Protein AF-Q8CYD4-F1 (afdb_monomer_lite)

Structure (mmCIF, N/CA/C/O backbone):
data_AF-Q8CYD4-F1
#
_entry.id   AF-Q8CYD4-F1
#
loop_
_atom_site.group_PDB
_atom_site.id
_atom_site.type_symbol
_atom_site.label_atom_id
_atom_site.label_alt_id
_atom_site.label_comp_id
_atom_site.label_asym_id
_atom_site.label_entity_id
_atom_site.label_seq_id
_atom_site.pdbx_PDB_ins_code
_atom_site.Cartn_x
_atom_site.Cartn_y
_atom_site.Cartn_z
_atom_site.occupancy
_atom_site.B_iso_or_equiv
_atom_site.auth_seq_id
_atom_site.auth_comp_id
_atom_site.auth_asym_id
_atom_site.auth_atom_id
_atom_site.pdbx_PDB_model_num
ATOM 1 N N . MET A 1 1 ? 9.078 10.803 -15.908 1.00 88.12 1 MET A N 1
ATOM 2 C CA . MET A 1 1 ? 8.922 10.444 -14.486 1.00 88.12 1 MET A CA 1
ATOM 3 C C . MET A 1 1 ? 8.023 9.234 -14.443 1.00 88.12 1 MET A C 1
ATOM 5 O O . MET A 1 1 ? 7.074 9.202 -15.215 1.00 88.12 1 MET A O 1
ATOM 9 N N . LYS A 1 2 ? 8.377 8.225 -13.649 1.00 91.81 2 LYS A N 1
ATOM 10 C CA . LYS A 1 2 ? 7.588 6.997 -13.546 1.00 91.81 2 LYS A CA 1
ATOM 11 C C . LYS A 1 2 ? 6.844 7.007 -12.224 1.00 91.81 2 LYS A C 1
ATOM 13 O O . LYS A 1 2 ? 7.489 7.140 -11.189 1.00 91.81 2 LYS A O 1
ATOM 18 N N . ASP A 1 3 ? 5.537 6.823 -12.259 1.00 93.19 3 ASP A N 1
AT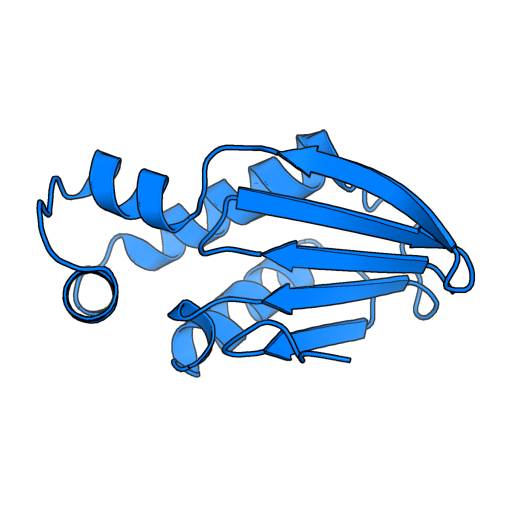OM 19 C CA . ASP A 1 3 ? 4.701 6.818 -11.064 1.00 93.19 3 ASP A CA 1
ATOM 20 C C . ASP A 1 3 ? 3.965 5.489 -10.972 1.00 93.19 3 ASP A C 1
ATOM 22 O O . ASP A 1 3 ? 3.313 5.064 -11.922 1.00 93.19 3 ASP A O 1
ATOM 26 N N . TYR A 1 4 ? 4.063 4.837 -9.821 1.00 94.38 4 TYR A N 1
ATOM 27 C CA . TYR A 1 4 ? 3.215 3.704 -9.483 1.00 94.38 4 TYR A CA 1
ATOM 28 C C . TYR A 1 4 ? 2.280 4.142 -8.369 1.00 94.38 4 TYR A C 1
ATOM 30 O O . TYR A 1 4 ? 2.727 4.383 -7.247 1.00 94.38 4 TYR A O 1
ATOM 38 N N . LYS A 1 5 ? 0.991 4.235 -8.679 1.00 95.38 5 LYS A N 1
ATOM 39 C CA . LYS A 1 5 ? -0.065 4.452 -7.693 1.00 95.38 5 LYS A CA 1
ATOM 40 C C . LYS A 1 5 ? -0.595 3.099 -7.244 1.00 95.38 5 LYS A C 1
ATOM 42 O O . LYS A 1 5 ? -1.065 2.330 -8.072 1.00 95.38 5 LYS A O 1
ATOM 47 N N . ILE A 1 6 ? -0.479 2.781 -5.963 1.00 95.44 6 ILE A N 1
ATOM 48 C CA . ILE A 1 6 ? -0.810 1.478 -5.383 1.00 95.44 6 ILE A CA 1
ATOM 49 C C . ILE A 1 6 ? -1.927 1.690 -4.368 1.00 95.44 6 ILE A C 1
ATOM 51 O O . ILE A 1 6 ? -1.685 2.216 -3.286 1.00 95.44 6 ILE A O 1
ATOM 55 N N . ASN A 1 7 ? -3.137 1.261 -4.704 1.00 95.25 7 ASN A N 1
ATOM 56 C CA . ASN A 1 7 ? -4.301 1.348 -3.836 1.00 95.25 7 ASN A CA 1
ATOM 57 C C . ASN A 1 7 ? -4.441 0.057 -3.009 1.00 95.25 7 ASN A C 1
ATOM 59 O O . ASN A 1 7 ? -4.688 -1.024 -3.554 1.00 95.25 7 ASN A O 1
ATOM 63 N N . PHE A 1 8 ? -4.241 0.176 -1.695 1.00 94.00 8 PHE A N 1
ATOM 64 C CA . PHE A 1 8 ? -4.316 -0.913 -0.720 1.00 94.00 8 PHE A CA 1
ATOM 65 C C . PHE A 1 8 ? -5.742 -1.388 -0.473 1.00 94.00 8 PHE A C 1
ATOM 67 O O . PHE A 1 8 ? -5.929 -2.589 -0.284 1.00 94.00 8 PHE A O 1
ATOM 74 N N . ASP A 1 9 ? -6.721 -0.487 -0.515 1.00 92.06 9 ASP A N 1
ATOM 75 C CA . ASP A 1 9 ? -8.127 -0.816 -0.270 1.00 92.06 9 ASP A CA 1
ATOM 76 C C . ASP A 1 9 ? -8.713 -1.608 -1.440 1.00 92.06 9 ASP A C 1
ATOM 78 O O . ASP A 1 9 ? -9.473 -2.550 -1.247 1.00 92.06 9 ASP A O 1
ATOM 82 N N . LEU A 1 10 ? -8.324 -1.251 -2.668 1.00 92.94 10 LEU A N 1
ATOM 83 C CA . LEU A 1 10 ? -8.889 -1.828 -3.891 1.00 92.94 10 LEU A CA 1
ATOM 84 C C . LEU A 1 10 ? -8.020 -2.909 -4.540 1.00 92.94 10 LEU A C 1
ATOM 86 O O . LEU A 1 10 ? -8.454 -3.520 -5.516 1.00 92.94 10 LEU A O 1
ATOM 90 N N . GLY A 1 11 ? -6.785 -3.114 -4.071 1.00 94.25 11 GLY A N 1
ATOM 91 C CA . GLY A 1 11 ? -5.850 -4.035 -4.722 1.00 94.25 11 GLY A CA 1
ATOM 92 C C . GLY A 1 11 ? -5.596 -3.630 -6.174 1.00 94.25 11 GLY A C 1
ATOM 93 O O . GLY A 1 11 ? -5.716 -4.435 -7.099 1.00 94.25 11 GLY A O 1
ATOM 94 N N . LYS A 1 12 ? -5.288 -2.351 -6.405 1.00 95.31 12 LYS A N 1
ATOM 95 C CA . LYS A 1 12 ? -5.093 -1.784 -7.747 1.00 95.31 12 LYS A CA 1
ATOM 96 C C . LYS A 1 12 ? -3.733 -1.107 -7.848 1.00 95.31 12 LYS A C 1
ATOM 98 O O . LYS A 1 12 ? -3.312 -0.429 -6.917 1.00 95.31 12 LYS A O 1
ATOM 103 N N . ILE A 1 13 ? -3.050 -1.286 -8.975 1.00 94.75 13 ILE A N 1
ATOM 104 C CA . ILE A 1 13 ? -1.806 -0.578 -9.291 1.00 94.75 13 ILE A CA 1
ATOM 105 C C . ILE A 1 13 ? -1.988 0.130 -10.621 1.00 94.75 13 ILE A C 1
ATOM 107 O O . ILE A 1 13 ? -2.327 -0.510 -11.614 1.00 94.75 13 ILE A O 1
ATOM 111 N N . GLU A 1 14 ? -1.725 1.425 -10.662 1.00 95.19 14 GLU A N 1
ATOM 112 C CA . GLU A 1 14 ? -1.696 2.209 -11.890 1.00 95.19 14 GLU A CA 1
ATOM 113 C C . GLU A 1 14 ? -0.271 2.675 -12.143 1.00 95.19 14 GLU A C 1
ATOM 115 O O . GLU A 1 14 ? 0.349 3.316 -11.294 1.00 95.19 14 GLU A O 1
ATOM 120 N N . TYR A 1 15 ? 0.254 2.321 -13.309 1.00 93.88 15 TYR A N 1
ATOM 121 C CA . TYR A 1 15 ? 1.582 2.707 -13.746 1.00 93.88 15 TYR A CA 1
ATOM 122 C C . TYR A 1 15 ? 1.485 3.824 -14.781 1.00 93.88 15 TYR A C 1
ATOM 124 O O . TYR A 1 15 ? 0.873 3.653 -15.841 1.00 93.88 15 TYR A O 1
ATOM 132 N N . PHE A 1 16 ? 2.137 4.943 -14.484 1.00 94.25 16 PHE A N 1
ATOM 133 C CA . PHE A 1 16 ? 2.265 6.090 -15.366 1.00 94.25 16 PHE A CA 1
ATOM 134 C C . PHE A 1 16 ? 3.723 6.300 -15.780 1.00 94.25 16 PHE A C 1
ATOM 136 O O . PHE A 1 16 ? 4.648 6.148 -14.977 1.00 94.25 16 PHE A O 1
ATOM 143 N N . ASP A 1 17 ? 3.926 6.718 -17.026 1.00 92.75 17 ASP A N 1
ATOM 144 C CA . ASP A 1 17 ? 5.198 7.261 -17.502 1.00 92.75 17 ASP A CA 1
ATOM 145 C C . ASP A 1 17 ? 4.948 8.624 -18.144 1.00 92.75 17 ASP A C 1
ATOM 147 O O . ASP A 1 17 ? 4.179 8.746 -19.095 1.00 92.75 17 ASP A O 1
ATOM 151 N N . ASN A 1 18 ? 5.572 9.665 -17.592 1.00 92.00 18 ASN A N 1
ATOM 152 C CA . ASN A 1 18 ? 5.372 11.061 -17.989 1.00 92.00 18 ASN A CA 1
ATOM 153 C C . ASN A 1 18 ? 3.888 11.467 -17.996 1.00 92.00 18 ASN A C 1
ATOM 155 O O . ASN A 1 18 ? 3.417 12.073 -18.953 1.00 92.00 18 ASN A O 1
ATOM 159 N N . ASN A 1 19 ? 3.161 11.130 -16.924 1.00 91.25 19 ASN A N 1
ATOM 160 C CA . ASN A 1 19 ? 1.725 11.390 -16.741 1.00 91.25 19 ASN A CA 1
ATOM 161 C C . ASN A 1 19 ? 0.789 10.662 -17.723 1.00 91.25 19 ASN A C 1
ATOM 163 O O . ASN A 1 19 ? -0.426 10.832 -17.645 1.00 91.25 19 ASN A O 1
ATOM 167 N N . CYS A 1 20 ? 1.312 9.814 -18.608 1.00 95.50 20 CYS A N 1
ATOM 168 C CA . CYS A 1 20 ? 0.495 8.931 -19.430 1.00 95.50 20 CYS A CA 1
ATOM 169 C C . CYS A 1 20 ? 0.239 7.631 -18.672 1.00 95.50 20 CYS A C 1
ATOM 171 O O . CYS A 1 20 ? 1.193 6.972 -18.257 1.00 95.50 20 CYS A O 1
ATOM 173 N N . LEU A 1 21 ? -1.029 7.242 -18.518 1.00 95.88 21 LEU A N 1
ATOM 174 C CA . LEU A 1 21 ? -1.380 5.928 -17.984 1.00 95.88 21 LEU A CA 1
ATOM 175 C C . LEU A 1 21 ? -0.922 4.851 -18.973 1.00 95.88 21 LEU A C 1
ATOM 177 O O . LEU A 1 21 ? -1.400 4.800 -20.105 1.00 95.88 21 LEU A O 1
ATOM 181 N N . ILE A 1 22 ? 0.001 3.996 -18.541 1.00 94.69 22 ILE A N 1
ATOM 182 C CA . ILE A 1 22 ? 0.568 2.930 -19.372 1.00 94.69 22 ILE A CA 1
ATOM 183 C C . ILE A 1 22 ? -0.126 1.606 -19.087 1.00 94.69 22 ILE A C 1
ATOM 185 O O . ILE A 1 22 ? -0.434 0.850 -20.007 1.00 94.69 22 ILE A O 1
ATOM 189 N N . GLN A 1 23 ? -0.355 1.304 -17.809 1.00 93.81 23 GLN A N 1
ATOM 190 C CA . GLN A 1 23 ? -0.877 0.006 -17.410 1.00 93.81 23 GLN A CA 1
ATOM 191 C C . GLN A 1 23 ? -1.631 0.071 -16.090 1.00 93.81 23 GLN A C 1
ATOM 193 O O . GLN A 1 23 ? -1.277 0.829 -15.189 1.00 93.81 23 GLN A O 1
ATOM 198 N N . VAL A 1 24 ? -2.646 -0.782 -15.972 1.00 94.81 24 VAL A N 1
ATOM 199 C CA . VAL A 1 24 ? -3.392 -1.001 -14.736 1.00 94.81 24 VAL A CA 1
ATOM 200 C C . VAL A 1 24 ? -3.322 -2.479 -14.386 1.00 94.81 24 VAL A C 1
ATOM 202 O O . VAL A 1 24 ? -3.609 -3.338 -15.220 1.00 94.81 24 VAL A O 1
ATOM 205 N N . TYR A 1 25 ? -2.978 -2.769 -13.140 1.00 93.88 25 TYR A N 1
ATOM 206 C CA . TYR A 1 25 ? -3.036 -4.100 -12.559 1.00 93.88 25 TYR A CA 1
ATOM 207 C C . TYR A 1 25 ? -4.116 -4.143 -11.485 1.00 93.88 25 TYR A C 1
ATOM 209 O O . TYR A 1 25 ? -4.299 -3.187 -10.730 1.00 93.88 25 TYR A O 1
ATOM 217 N N . LYS A 1 26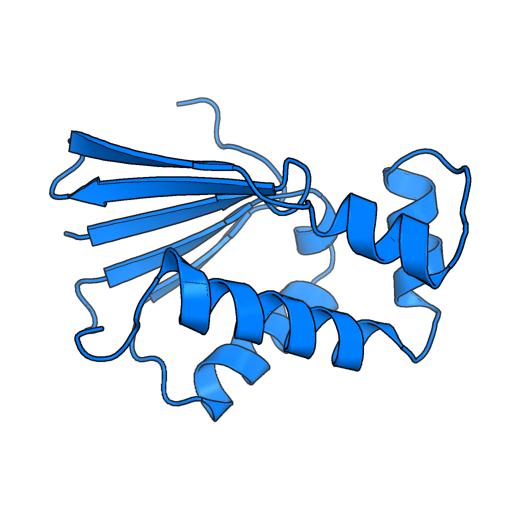 ? -4.807 -5.277 -11.398 1.00 93.56 26 LYS A N 1
ATOM 218 C CA . LYS A 1 26 ? -5.679 -5.624 -10.276 1.00 93.56 26 LYS A CA 1
ATOM 219 C C . LYS A 1 26 ? -5.147 -6.883 -9.613 1.00 93.56 26 LYS A C 1
ATOM 221 O O . LYS A 1 26 ? -4.690 -7.800 -10.294 1.00 93.56 26 LYS A O 1
ATOM 226 N N . PHE A 1 27 ? -5.201 -6.914 -8.296 1.00 91.06 27 PHE A N 1
ATOM 227 C CA . PHE A 1 27 ? -4.721 -8.005 -7.467 1.00 91.06 27 PHE A CA 1
ATOM 228 C C . PHE A 1 27 ? -5.525 -8.041 -6.164 1.00 91.06 27 PHE A C 1
ATOM 230 O O . PHE A 1 27 ? -6.427 -7.233 -5.967 1.00 91.06 27 PHE A O 1
ATOM 237 N N . ILE A 1 28 ? -5.242 -9.017 -5.301 1.00 92.50 28 ILE A N 1
ATOM 238 C CA . ILE A 1 28 ? -5.882 -9.087 -3.985 1.00 92.50 28 ILE A CA 1
ATOM 239 C C . ILE A 1 28 ? -5.549 -7.823 -3.185 1.00 92.50 28 ILE A C 1
ATOM 241 O O . ILE A 1 28 ? -4.379 -7.443 -3.121 1.00 92.50 28 ILE A O 1
ATOM 245 N N . SER A 1 29 ? -6.556 -7.171 -2.606 1.00 94.25 29 SER A N 1
ATOM 246 C CA . SER A 1 29 ? -6.338 -5.971 -1.800 1.00 94.25 29 SER A CA 1
ATOM 247 C C . SER A 1 29 ? -5.662 -6.311 -0.472 1.00 94.25 29 SER A C 1
ATOM 249 O O . SER A 1 29 ? -5.641 -7.464 -0.027 1.00 94.25 29 SER A O 1
ATOM 251 N N . PHE A 1 30 ? -5.095 -5.305 0.193 1.00 94.38 30 PHE A N 1
ATOM 252 C CA . PHE A 1 30 ? -4.576 -5.511 1.540 1.00 94.38 30 PHE A CA 1
ATOM 253 C C . PHE A 1 30 ? -5.720 -5.766 2.526 1.00 94.38 30 PHE A C 1
ATOM 255 O O . PHE A 1 30 ? -5.575 -6.589 3.430 1.00 94.38 30 PHE A O 1
ATOM 262 N N . TYR A 1 31 ? -6.873 -5.134 2.290 1.00 91.06 31 TYR A N 1
ATOM 263 C CA . TYR A 1 31 ? -8.112 -5.415 3.006 1.00 91.06 31 TYR A CA 1
ATOM 264 C C . TYR A 1 31 ? -8.501 -6.898 2.917 1.00 91.06 31 TYR A C 1
ATOM 266 O O . TYR A 1 31 ? -8.682 -7.536 3.949 1.00 91.06 31 TYR A O 1
ATOM 274 N N . ASP A 1 32 ? -8.521 -7.480 1.715 1.00 92.31 32 ASP A N 1
ATOM 275 C CA . ASP A 1 32 ? -8.852 -8.897 1.512 1.00 92.31 32 ASP A CA 1
ATOM 276 C C . ASP A 1 32 ? -7.884 -9.825 2.260 1.00 92.31 32 ASP A C 1
ATOM 278 O O . ASP A 1 32 ? -8.290 -10.846 2.805 1.00 92.31 32 ASP A O 1
ATOM 282 N N . ILE A 1 33 ? -6.590 -9.488 2.309 1.00 92.38 33 ILE A N 1
ATOM 283 C CA . ILE A 1 33 ? -5.596 -10.283 3.049 1.00 92.38 33 ILE A CA 1
ATOM 284 C C . ILE A 1 33 ? -5.846 -10.187 4.554 1.00 92.38 33 ILE A C 1
ATOM 286 O O . ILE A 1 33 ? -5.805 -11.205 5.247 1.00 92.38 33 ILE A O 1
ATOM 290 N N . CYS A 1 34 ? -6.105 -8.984 5.063 1.00 91.25 34 CYS A N 1
ATOM 291 C CA . CYS A 1 34 ? -6.518 -8.780 6.447 1.00 91.25 34 CYS A CA 1
ATOM 292 C C . CYS A 1 34 ? -7.756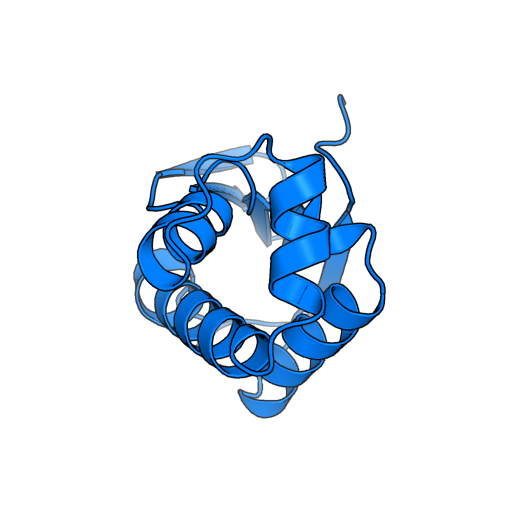 -9.615 6.780 1.00 91.25 34 CYS A C 1
ATOM 294 O O . CYS A 1 34 ? -7.747 -10.342 7.775 1.00 91.25 34 CYS A O 1
ATOM 296 N N . GLU A 1 35 ? -8.757 -9.598 5.905 1.00 89.94 35 GLU A N 1
ATOM 297 C CA . GLU A 1 35 ? -9.977 -10.366 6.099 1.00 89.94 35 GLU A CA 1
ATOM 298 C C . GLU A 1 35 ? -9.724 -11.882 6.077 1.00 89.94 35 GLU A C 1
ATOM 300 O O . GLU A 1 35 ? -10.141 -12.609 6.974 1.00 89.94 35 GLU A O 1
ATOM 305 N N . MET A 1 36 ? -8.930 -12.384 5.129 1.00 90.25 36 MET A N 1
ATOM 306 C CA . MET A 1 36 ? -8.591 -13.810 5.053 1.00 90.25 36 MET A CA 1
ATOM 307 C C . MET A 1 36 ? -7.788 -14.318 6.260 1.00 90.25 36 MET A C 1
ATOM 309 O O . MET A 1 36 ? -7.952 -15.468 6.667 1.00 90.25 36 MET A O 1
ATOM 313 N N . VAL A 1 37 ? -6.885 -13.504 6.818 1.00 89.12 37 VAL A N 1
ATOM 314 C CA . VAL A 1 37 ? -6.003 -13.931 7.921 1.00 89.12 37 VAL A CA 1
ATOM 315 C C . VAL A 1 37 ? -6.704 -13.875 9.274 1.00 89.12 37 VAL A C 1
ATOM 317 O O . VAL A 1 37 ? -6.402 -14.697 10.146 1.00 89.12 37 VAL A O 1
ATOM 320 N N . PHE A 1 38 ? -7.598 -12.908 9.471 1.00 87.31 38 PHE A N 1
ATOM 321 C CA . PHE A 1 38 ? -8.245 -12.686 10.762 1.00 87.31 38 PHE A CA 1
ATOM 322 C C . PHE A 1 38 ? -9.730 -13.061 10.806 1.00 87.31 38 PHE A C 1
ATOM 324 O O . PHE A 1 38 ? -10.271 -13.139 11.908 1.00 87.31 38 PHE A O 1
ATOM 331 N N . ALA A 1 39 ? -10.355 -13.349 9.658 1.00 86.06 39 ALA A N 1
ATOM 332 C CA . ALA A 1 39 ? -11.776 -13.683 9.524 1.00 86.06 39 ALA A CA 1
ATOM 333 C C . ALA A 1 39 ? -12.689 -12.655 10.222 1.00 86.06 39 ALA A C 1
ATOM 335 O O . ALA A 1 39 ? -13.588 -13.001 10.992 1.00 86.06 39 ALA A O 1
ATOM 336 N N . PHE A 1 40 ? -12.405 -11.375 9.994 1.00 81.56 40 PHE A N 1
ATOM 337 C CA . PHE A 1 40 ? -13.141 -10.245 10.538 1.00 81.56 40 PHE A CA 1
ATOM 338 C C . PHE A 1 40 ? -14.216 -9.792 9.547 1.00 81.56 40 PHE A C 1
ATOM 340 O O . PHE A 1 40 ? -13.995 -8.868 8.777 1.00 81.56 40 PHE A O 1
ATOM 347 N N . HIS A 1 41 ? -15.422 -10.351 9.633 1.00 88.19 41 HIS A N 1
ATOM 348 C CA . HIS A 1 41 ? -16.581 -9.936 8.822 1.00 88.19 41 HIS A CA 1
ATOM 349 C C . HIS A 1 41 ? -17.126 -8.535 9.190 1.00 88.19 41 HIS A C 1
ATOM 351 O O . HIS A 1 41 ? -18.320 -8.350 9.421 1.00 88.19 41 HIS A O 1
ATOM 357 N N . LEU A 1 42 ? -16.230 -7.560 9.308 1.00 87.94 42 LEU A N 1
ATOM 358 C CA . LEU A 1 42 ? -16.418 -6.212 9.804 1.00 87.94 42 LEU A CA 1
ATOM 359 C C . LEU A 1 42 ? -16.277 -5.203 8.658 1.00 87.94 42 LEU A C 1
ATOM 361 O O . LEU A 1 42 ? -15.532 -5.445 7.700 1.00 87.94 42 LEU A O 1
ATOM 365 N N . PRO A 1 43 ? -16.927 -4.034 8.773 1.00 87.25 43 PRO A N 1
ATOM 366 C CA . PRO A 1 43 ? -16.676 -2.914 7.876 1.00 87.25 43 PRO A CA 1
ATOM 367 C C . PRO A 1 43 ? -15.182 -2.526 7.831 1.00 87.25 43 PRO A C 1
ATOM 369 O O . PRO A 1 43 ? -14.479 -2.717 8.830 1.00 87.25 43 PRO A O 1
ATOM 372 N N . PRO A 1 44 ? -14.694 -1.941 6.717 1.00 83.12 44 PRO A N 1
ATOM 373 C CA . PRO A 1 44 ? -13.296 -1.530 6.551 1.00 83.12 44 PRO A CA 1
ATOM 374 C C . PRO A 1 44 ? -12.686 -0.779 7.736 1.00 83.12 44 PRO A C 1
ATOM 376 O O . PRO A 1 44 ? -11.654 -1.205 8.254 1.00 83.12 44 PRO A O 1
ATOM 379 N N . ASP A 1 45 ? -13.359 0.258 8.230 1.00 83.56 45 ASP A N 1
ATOM 380 C CA . ASP A 1 45 ? -12.840 1.109 9.309 1.00 83.56 45 ASP A CA 1
ATOM 381 C C . ASP A 1 45 ? -12.633 0.336 10.630 1.00 83.56 45 ASP A C 1
ATOM 383 O O . ASP A 1 45 ? -11.637 0.515 11.342 1.00 83.56 45 ASP A O 1
ATOM 387 N N . GLU A 1 46 ? -13.549 -0.586 10.946 1.00 86.00 46 GLU A N 1
ATOM 388 C CA . GLU A 1 46 ? -13.460 -1.442 12.135 1.00 86.00 46 GLU A CA 1
ATOM 389 C C . GLU A 1 46 ? -12.373 -2.511 11.983 1.00 86.00 46 GLU A C 1
ATOM 391 O O . GLU A 1 46 ? -11.632 -2.805 12.929 1.00 86.00 46 GLU A O 1
ATOM 396 N N . LEU A 1 47 ? -12.251 -3.083 10.783 1.00 86.44 47 LEU A N 1
ATOM 397 C CA . LEU A 1 47 ? -11.248 -4.093 10.473 1.00 86.44 47 LEU A CA 1
ATOM 398 C C . LEU A 1 47 ? -9.831 -3.534 10.615 1.00 86.44 47 LEU A C 1
ATOM 400 O O . LEU A 1 47 ? -8.995 -4.185 11.240 1.00 86.44 47 LEU A O 1
ATOM 404 N N . ILE A 1 48 ? -9.555 -2.328 10.107 1.00 83.88 48 ILE A N 1
ATOM 405 C CA . ILE A 1 48 ? -8.220 -1.714 10.202 1.00 83.88 48 ILE A CA 1
ATOM 406 C C . ILE A 1 48 ? -7.818 -1.540 11.665 1.00 83.88 48 ILE A C 1
ATOM 408 O O . ILE A 1 48 ? -6.737 -1.977 12.070 1.00 83.88 48 ILE A O 1
ATOM 412 N N . THR A 1 49 ? -8.720 -0.981 12.475 1.00 84.44 49 THR A N 1
ATOM 413 C CA . THR A 1 49 ? -8.499 -0.801 13.913 1.00 84.44 49 THR A CA 1
ATOM 414 C C . THR A 1 49 ? -8.173 -2.140 14.579 1.00 84.44 49 THR A C 1
ATOM 416 O O . THR A 1 49 ? -7.151 -2.269 15.254 1.00 84.44 49 THR A O 1
ATOM 419 N N . ASN A 1 50 ? -8.981 -3.173 14.332 1.00 85.81 50 ASN A N 1
ATOM 420 C CA . ASN A 1 50 ? -8.785 -4.493 14.931 1.00 85.81 50 ASN A CA 1
ATOM 421 C C . ASN A 1 50 ? -7.494 -5.180 14.485 1.00 85.81 50 ASN A C 1
ATOM 423 O O . ASN A 1 50 ? -6.849 -5.844 15.295 1.00 85.81 50 ASN A O 1
ATOM 427 N N . VAL A 1 51 ? -7.106 -5.028 13.221 1.00 86.06 51 VAL A N 1
ATOM 428 C CA . VAL A 1 51 ? -5.890 -5.624 12.662 1.00 86.06 51 VAL A CA 1
ATOM 429 C C . VAL A 1 51 ? -4.632 -4.972 13.232 1.00 86.06 51 VAL A C 1
ATOM 431 O O . VAL A 1 51 ? -3.678 -5.682 13.548 1.00 86.06 51 VAL A O 1
ATOM 434 N N . ILE A 1 52 ? -4.621 -3.648 13.406 1.00 81.56 52 ILE A N 1
ATOM 435 C CA . ILE A 1 52 ? -3.456 -2.917 13.932 1.00 81.56 52 ILE A CA 1
ATOM 436 C C . ILE A 1 52 ? -3.113 -3.357 15.359 1.00 81.56 52 ILE A C 1
ATOM 438 O O . ILE A 1 52 ? -1.938 -3.492 15.695 1.00 81.56 52 ILE A O 1
ATOM 442 N N . PHE A 1 53 ? -4.117 -3.661 16.186 1.00 80.31 53 PHE A N 1
ATOM 443 C CA . PHE A 1 53 ? -3.896 -4.177 17.541 1.00 80.31 53 PHE A CA 1
ATOM 444 C C . PHE A 1 53 ? -3.420 -5.640 17.587 1.00 80.31 53 PHE A C 1
ATOM 446 O O . PHE A 1 53 ? -3.180 -6.174 18.672 1.00 80.31 53 PHE A O 1
ATOM 453 N N . LYS A 1 54 ? -3.282 -6.320 16.442 1.00 79.12 54 LYS A N 1
ATOM 454 C CA . LYS A 1 54 ? -2.839 -7.717 16.368 1.00 79.12 54 LYS A CA 1
ATOM 455 C C . LYS A 1 54 ? -1.396 -7.797 15.874 1.00 79.12 54 LYS A C 1
ATOM 457 O O . LYS A 1 54 ? -1.028 -7.254 14.839 1.00 79.12 54 LYS A O 1
ATOM 462 N N . GLU A 1 55 ? -0.587 -8.608 16.549 1.00 77.00 55 GLU A N 1
ATOM 463 C CA . GLU A 1 55 ? 0.863 -8.735 16.314 1.00 77.00 55 GLU A CA 1
ATOM 464 C C . GLU A 1 55 ? 1.272 -9.248 14.912 1.00 77.00 55 GLU A C 1
ATOM 466 O O . GLU A 1 55 ? 2.451 -9.229 14.560 1.00 77.00 55 GLU A O 1
ATOM 471 N N . LYS A 1 56 ? 0.330 -9.703 14.073 1.00 84.94 56 LYS A N 1
ATOM 472 C CA . LYS A 1 56 ? 0.636 -10.253 12.738 1.00 84.94 56 LYS A CA 1
ATOM 473 C C . LYS A 1 56 ? 0.791 -9.195 11.640 1.00 84.94 56 LYS A C 1
ATOM 475 O O . LYS A 1 56 ? 1.329 -9.525 10.580 1.00 84.94 56 LYS A O 1
ATOM 480 N N . ILE A 1 57 ? 0.375 -7.947 11.876 1.00 89.00 57 ILE A N 1
ATOM 481 C CA . ILE A 1 57 ? 0.307 -6.907 10.837 1.00 89.00 57 ILE A CA 1
ATOM 482 C C . ILE A 1 57 ? 1.648 -6.677 10.122 1.00 89.00 57 ILE A C 1
ATOM 484 O O . ILE A 1 57 ? 1.695 -6.639 8.895 1.00 89.00 57 ILE A O 1
ATOM 488 N N . ASN A 1 58 ? 2.764 -6.662 10.854 1.00 90.44 58 ASN A N 1
ATOM 489 C CA . ASN A 1 58 ? 4.097 -6.443 10.275 1.00 90.44 58 ASN A CA 1
ATOM 490 C C . ASN A 1 58 ? 4.485 -7.524 9.261 1.00 90.44 58 ASN A C 1
ATOM 492 O O . ASN A 1 58 ? 5.045 -7.235 8.203 1.00 90.44 58 ASN A O 1
ATOM 496 N N . SER A 1 59 ? 4.169 -8.782 9.576 1.00 91.38 59 SER A N 1
ATOM 497 C CA . SER A 1 59 ? 4.453 -9.907 8.684 1.00 91.38 59 SER A CA 1
ATOM 498 C C . SER A 1 59 ? 3.562 -9.858 7.444 1.00 91.38 59 SER A C 1
ATOM 500 O O . SER A 1 59 ? 4.033 -10.124 6.342 1.00 91.38 59 SER A O 1
ATOM 502 N N . MET A 1 60 ? 2.302 -9.450 7.604 1.00 93.06 60 MET A N 1
ATOM 503 C CA . MET A 1 60 ? 1.363 -9.290 6.493 1.00 93.06 60 MET A CA 1
ATOM 504 C C . MET A 1 60 ? 1.770 -8.158 5.553 1.00 93.06 60 MET A C 1
ATOM 506 O O . MET A 1 60 ? 1.829 -8.378 4.345 1.00 93.06 60 MET A O 1
ATOM 510 N N . LEU A 1 61 ? 2.125 -6.987 6.093 1.00 95.12 61 LEU A N 1
ATOM 511 C CA . LEU A 1 61 ? 2.662 -5.870 5.312 1.00 95.12 61 LEU A CA 1
ATOM 512 C C . LEU A 1 61 ? 3.901 -6.306 4.535 1.00 95.12 61 LEU A C 1
ATOM 514 O O . LEU A 1 61 ? 3.978 -6.094 3.328 1.00 95.12 61 LEU A O 1
ATOM 518 N N . LYS A 1 62 ? 4.845 -6.988 5.195 1.00 94.94 62 LYS A N 1
ATOM 519 C CA . LYS A 1 62 ? 6.046 -7.508 4.534 1.00 94.94 62 LYS A CA 1
ATOM 520 C C . LYS A 1 62 ? 5.690 -8.448 3.383 1.00 94.94 62 LYS A C 1
ATOM 522 O O . LYS A 1 62 ? 6.146 -8.227 2.268 1.00 94.94 62 LYS A O 1
ATOM 527 N N . CYS A 1 63 ? 4.845 -9.451 3.614 1.00 93.69 63 CYS A N 1
ATOM 528 C CA . CYS A 1 63 ? 4.420 -10.380 2.565 1.00 93.69 63 CYS A CA 1
ATOM 529 C C . CYS A 1 63 ? 3.704 -9.676 1.401 1.00 93.69 63 CYS A C 1
ATOM 531 O O . CYS A 1 63 ? 3.922 -10.030 0.241 1.00 93.69 63 CYS A O 1
ATOM 533 N N . TYR A 1 64 ? 2.872 -8.677 1.694 1.00 95.12 64 TYR A N 1
ATOM 534 C CA . TYR A 1 64 ? 2.148 -7.922 0.678 1.00 95.12 64 TYR A CA 1
ATOM 535 C C . TYR A 1 64 ? 3.083 -7.085 -0.196 1.00 95.12 64 TYR A C 1
ATOM 537 O O . TYR A 1 64 ? 3.033 -7.177 -1.424 1.00 95.12 64 TYR A O 1
ATOM 545 N N . ILE A 1 65 ? 3.994 -6.333 0.427 1.00 94.81 65 ILE A N 1
ATOM 546 C CA . ILE A 1 65 ? 5.006 -5.543 -0.279 1.00 94.81 65 ILE A CA 1
ATOM 547 C C . ILE A 1 65 ? 5.946 -6.449 -1.088 1.00 94.81 65 ILE A C 1
ATOM 549 O O . ILE A 1 65 ? 6.267 -6.130 -2.231 1.00 94.81 65 ILE A O 1
ATOM 553 N N . ASP A 1 66 ? 6.353 -7.602 -0.550 1.00 93.00 66 ASP A N 1
ATOM 554 C CA . ASP A 1 66 ? 7.186 -8.576 -1.268 1.00 93.00 66 ASP A CA 1
ATOM 555 C C . ASP A 1 66 ? 6.514 -9.025 -2.566 1.00 93.00 66 ASP A C 1
ATOM 557 O O . ASP A 1 66 ? 7.138 -9.021 -3.630 1.00 93.00 66 ASP A O 1
ATOM 561 N N . ARG A 1 67 ? 5.221 -9.355 -2.491 1.00 91.94 67 ARG A N 1
ATOM 562 C CA . ARG A 1 67 ? 4.433 -9.764 -3.653 1.00 91.94 67 ARG A CA 1
ATOM 563 C C . ARG A 1 67 ? 4.275 -8.628 -4.660 1.00 91.94 67 ARG A C 1
ATOM 565 O O . ARG A 1 67 ? 4.432 -8.865 -5.854 1.00 91.94 67 ARG A O 1
ATOM 572 N N . LEU A 1 68 ? 4.012 -7.410 -4.188 1.00 92.50 68 LEU A N 1
ATOM 573 C CA . LEU A 1 68 ? 3.919 -6.216 -5.030 1.00 92.50 68 LEU A CA 1
ATOM 574 C C . LEU 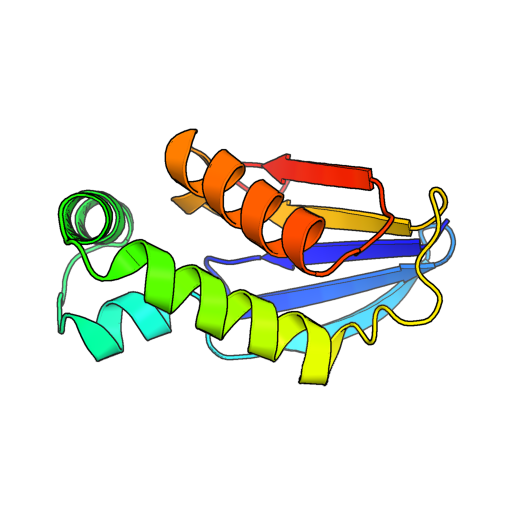A 1 68 ? 5.189 -6.001 -5.859 1.00 92.50 68 LEU A C 1
ATOM 576 O O . LEU A 1 68 ? 5.134 -5.874 -7.085 1.00 92.50 68 LEU A O 1
ATOM 580 N N . LEU A 1 69 ? 6.341 -6.004 -5.188 1.00 90.62 69 LEU A N 1
ATOM 581 C CA . LEU A 1 69 ? 7.632 -5.758 -5.820 1.00 90.62 69 LEU A CA 1
ATOM 582 C C . LEU A 1 69 ? 8.031 -6.873 -6.786 1.00 90.62 69 LEU A C 1
ATOM 584 O O . LEU A 1 69 ? 8.529 -6.584 -7.873 1.00 90.62 69 LEU A O 1
ATOM 588 N N . TYR A 1 70 ? 7.813 -8.130 -6.397 1.00 88.25 70 TYR A N 1
ATOM 589 C CA . TYR A 1 70 ? 8.221 -9.285 -7.190 1.00 88.25 70 TYR A CA 1
ATOM 590 C C . TYR A 1 70 ? 7.346 -9.498 -8.430 1.00 88.25 70 TYR A C 1
ATOM 592 O O . TYR A 1 70 ? 7.863 -9.849 -9.485 1.00 88.25 70 TYR A O 1
ATOM 600 N N . VAL A 1 71 ? 6.030 -9.290 -8.313 1.00 86.94 71 VAL A N 1
ATOM 601 C CA . VAL A 1 71 ? 5.078 -9.636 -9.380 1.00 86.94 71 VAL A CA 1
ATOM 602 C C . VAL A 1 71 ? 4.815 -8.468 -10.327 1.00 86.94 71 VAL A C 1
ATOM 604 O O . VAL A 1 71 ? 4.689 -8.691 -11.527 1.00 86.94 71 VAL A O 1
ATOM 607 N N . PHE A 1 72 ? 4.725 -7.236 -9.816 1.00 85.44 72 PHE A N 1
ATOM 608 C CA . PHE A 1 72 ? 4.179 -6.120 -10.599 1.00 85.44 72 PHE A CA 1
ATOM 609 C C . PHE A 1 72 ? 5.179 -4.998 -10.880 1.00 85.44 72 PHE A C 1
ATOM 611 O O . PHE A 1 72 ? 5.107 -4.371 -11.932 1.00 85.44 72 PHE A O 1
ATOM 618 N N . ILE A 1 73 ? 6.088 -4.711 -9.943 1.00 83.94 73 ILE A N 1
ATOM 619 C CA . ILE A 1 73 ? 6.797 -3.420 -9.922 1.00 83.94 73 ILE A CA 1
ATOM 620 C C . ILE A 1 73 ? 8.280 -3.525 -10.335 1.00 83.94 73 ILE A C 1
ATOM 622 O O . ILE A 1 73 ? 8.869 -2.505 -10.674 1.00 83.94 73 ILE A O 1
ATOM 626 N N . ASN A 1 74 ? 8.875 -4.728 -10.346 1.00 78.00 74 ASN A N 1
ATOM 627 C CA . ASN A 1 74 ? 10.298 -5.008 -10.626 1.00 78.00 74 ASN A CA 1
ATOM 628 C C . ASN A 1 74 ? 11.260 -3.826 -10.325 1.00 78.00 74 ASN A C 1
ATOM 630 O O . ASN A 1 74 ? 11.629 -3.060 -11.224 1.00 78.00 74 ASN A O 1
ATOM 634 N N . PRO A 1 75 ? 11.720 -3.681 -9.071 1.00 78.81 75 PRO A N 1
ATOM 635 C CA . PRO A 1 75 ? 12.424 -2.483 -8.632 1.00 78.81 75 PRO A CA 1
ATOM 636 C C . PRO A 1 75 ? 13.887 -2.375 -9.098 1.00 78.81 75 PRO A C 1
ATOM 638 O O . PRO A 1 75 ? 14.563 -1.420 -8.722 1.00 78.81 75 PRO A O 1
ATOM 641 N N . THR A 1 76 ? 14.416 -3.310 -9.900 1.00 76.75 76 THR A N 1
ATOM 642 C CA . THR A 1 76 ? 15.853 -3.372 -10.248 1.00 76.75 76 THR A CA 1
ATOM 643 C C . THR A 1 76 ? 16.401 -2.084 -10.875 1.00 76.75 76 THR A C 1
ATOM 645 O O . THR A 1 76 ? 17.579 -1.776 -10.709 1.00 76.75 76 THR A O 1
ATOM 648 N N . HIS A 1 77 ? 15.561 -1.301 -11.555 1.00 71.38 77 HIS A N 1
ATOM 649 C CA . HIS A 1 77 ? 15.956 -0.039 -12.196 1.00 71.38 77 HIS A CA 1
ATOM 650 C C . HIS A 1 77 ? 15.361 1.200 -11.523 1.00 71.38 77 HIS A C 1
ATOM 652 O O . HIS A 1 77 ? 15.238 2.256 -12.150 1.00 71.38 77 HIS A O 1
ATOM 658 N N . PHE A 1 78 ? 14.952 1.077 -10.261 1.00 82.56 78 PHE A N 1
ATOM 659 C CA . PHE A 1 78 ? 14.394 2.202 -9.530 1.00 82.56 78 PHE A CA 1
ATOM 660 C C . PHE A 1 78 ? 15.483 3.226 -9.220 1.00 82.56 78 PHE A C 1
ATOM 662 O O . PHE A 1 78 ? 16.608 2.898 -8.841 1.00 82.56 78 PHE A O 1
ATOM 669 N N . THR A 1 79 ? 15.130 4.484 -9.445 1.00 80.06 79 THR A N 1
ATOM 670 C CA . THR A 1 79 ? 15.959 5.661 -9.187 1.00 80.06 79 THR A CA 1
ATOM 671 C C . THR A 1 79 ? 15.075 6.729 -8.551 1.00 80.06 79 THR A C 1
ATOM 673 O O . THR A 1 79 ? 13.853 6.585 -8.507 1.00 80.06 79 THR A O 1
ATOM 676 N N . GLU A 1 80 ? 15.660 7.856 -8.155 1.00 78.25 80 GLU A N 1
ATOM 677 C CA . GLU A 1 80 ? 14.940 9.033 -7.637 1.00 78.25 80 GLU A CA 1
ATOM 678 C C . GLU A 1 80 ? 13.913 9.627 -8.629 1.00 78.25 80 GLU A C 1
ATOM 680 O O . GLU A 1 80 ? 13.113 10.479 -8.260 1.00 78.25 80 GLU A O 1
ATOM 685 N N . LYS A 1 81 ? 13.897 9.168 -9.892 1.00 85.75 81 LYS A N 1
ATOM 686 C CA . LYS A 1 81 ? 12.893 9.530 -10.913 1.00 85.75 81 LYS A CA 1
ATOM 687 C C . LYS A 1 81 ? 11.646 8.635 -10.911 1.00 85.75 81 LYS A C 1
ATOM 689 O O . LYS A 1 81 ? 10.790 8.788 -11.791 1.00 85.75 81 LYS A O 1
ATOM 694 N N . VAL A 1 82 ? 11.589 7.669 -9.996 1.00 91.25 82 VAL A N 1
ATOM 695 C CA . VAL A 1 82 ? 10.445 6.784 -9.782 1.00 91.25 82 VAL A CA 1
ATOM 696 C C . VAL A 1 82 ? 9.757 7.187 -8.484 1.00 91.25 82 VAL A C 1
ATOM 698 O O . VAL A 1 82 ? 10.417 7.317 -7.453 1.00 91.25 82 VAL A O 1
ATOM 701 N N . ASN A 1 83 ? 8.439 7.338 -8.529 1.00 93.88 83 ASN A N 1
ATOM 702 C CA . ASN A 1 83 ? 7.605 7.568 -7.360 1.00 93.88 83 ASN A CA 1
ATOM 703 C C . ASN A 1 83 ? 6.763 6.315 -7.095 1.00 93.88 83 ASN A C 1
ATOM 705 O O . ASN A 1 83 ? 6.064 5.831 -7.988 1.00 93.88 83 ASN A O 1
ATOM 709 N N . LEU A 1 84 ? 6.808 5.810 -5.865 1.00 94.38 84 LEU A N 1
ATOM 710 C CA . LEU A 1 84 ? 5.804 4.887 -5.347 1.00 94.38 84 LEU A CA 1
ATOM 711 C C . LEU A 1 84 ? 4.834 5.684 -4.483 1.00 94.38 84 LEU A C 1
ATOM 713 O O . LEU A 1 84 ? 5.224 6.289 -3.485 1.00 94.38 84 LEU A O 1
ATOM 717 N N . GLN A 1 85 ? 3.576 5.690 -4.892 1.00 95.56 85 GLN A N 1
ATOM 718 C CA . GLN A 1 85 ? 2.498 6.399 -4.228 1.00 95.56 85 GLN A CA 1
ATOM 719 C C . GLN A 1 85 ? 1.531 5.356 -3.687 1.00 95.56 85 GLN A C 1
ATOM 721 O O . GLN A 1 85 ? 0.922 4.611 -4.450 1.00 95.56 85 GLN A O 1
ATOM 726 N N . PHE A 1 86 ? 1.435 5.264 -2.372 1.00 96.00 86 PHE A N 1
ATOM 727 C CA . PHE A 1 86 ? 0.573 4.317 -1.692 1.00 96.00 86 PHE A CA 1
ATOM 728 C C . PHE A 1 86 ? -0.700 5.017 -1.234 1.00 96.00 86 PHE A C 1
ATOM 730 O O . PHE A 1 86 ? -0.633 6.057 -0.585 1.00 96.00 86 PHE A O 1
ATOM 737 N N . TYR A 1 87 ? -1.839 4.431 -1.575 1.00 94.94 87 TYR A N 1
ATOM 738 C CA . TYR A 1 87 ? -3.167 4.956 -1.299 1.00 94.94 87 TYR A CA 1
ATOM 739 C C . TYR A 1 87 ? -3.973 3.959 -0.486 1.00 94.94 87 TYR A C 1
ATOM 741 O O . TYR A 1 87 ? -3.849 2.749 -0.688 1.00 94.94 87 TYR A O 1
ATOM 749 N N . GLY A 1 88 ? -4.845 4.477 0.365 1.00 92.88 88 GLY A N 1
ATOM 750 C CA . GLY A 1 88 ? -5.891 3.712 1.025 1.00 92.88 88 GLY A CA 1
ATOM 751 C C . GLY A 1 88 ? -5.994 4.019 2.509 1.00 92.88 88 GLY A C 1
ATOM 752 O O . GLY A 1 88 ? -5.046 4.492 3.140 1.00 92.88 88 GLY A O 1
ATOM 753 N N . SER A 1 89 ? -7.153 3.687 3.059 1.00 91.44 89 SER A N 1
ATOM 754 C CA . SER A 1 89 ? -7.578 3.951 4.434 1.00 91.44 89 SER A CA 1
ATOM 755 C C . SER A 1 89 ? -6.562 3.507 5.495 1.00 91.44 89 SER A C 1
ATOM 757 O O . SER A 1 89 ? -6.383 4.180 6.510 1.00 91.44 89 SER A O 1
ATOM 759 N N . PHE A 1 90 ? -5.809 2.430 5.239 1.00 91.38 90 PHE A N 1
ATOM 760 C CA . PHE A 1 90 ? -4.730 1.947 6.110 1.00 91.38 90 PHE A CA 1
ATOM 761 C C . PHE A 1 90 ? -3.620 2.983 6.361 1.00 91.38 90 PHE A C 1
ATOM 763 O O . PHE A 1 90 ? -2.958 2.925 7.398 1.00 91.38 90 PHE A O 1
ATOM 770 N N . PHE A 1 91 ? -3.399 3.924 5.440 1.00 92.88 91 PHE A N 1
ATOM 771 C CA . PHE A 1 91 ? -2.354 4.946 5.548 1.00 92.88 91 PHE A CA 1
ATOM 772 C C . PHE A 1 91 ? -2.778 6.192 6.340 1.00 92.88 91 PHE A C 1
ATOM 774 O O . PHE A 1 91 ? -1.955 7.086 6.529 1.00 92.88 91 PHE A O 1
ATOM 781 N N . SER A 1 92 ? -4.000 6.232 6.885 1.00 90.19 92 SER A N 1
ATOM 782 C CA . SER A 1 92 ? -4.347 7.175 7.966 1.00 90.19 92 SER A CA 1
ATOM 783 C C . SER A 1 92 ? -3.560 6.889 9.256 1.00 90.19 92 SER A C 1
ATOM 785 O O . SER A 1 92 ? -3.369 7.769 10.097 1.00 90.19 92 SER A O 1
ATOM 787 N N . TYR A 1 93 ? -3.036 5.667 9.404 1.00 89.69 93 TYR A N 1
ATOM 788 C CA . TYR A 1 93 ? -2.255 5.241 10.558 1.00 89.69 93 TYR A CA 1
ATOM 789 C C . TYR A 1 93 ? -0.754 5.396 10.288 1.00 89.69 93 TYR A C 1
ATOM 791 O O . TYR A 1 93 ? -0.153 4.615 9.548 1.00 89.69 93 TYR A O 1
ATOM 799 N N . GLU A 1 94 ? -0.113 6.348 10.975 1.00 90.50 94 GLU A N 1
ATOM 800 C CA . GLU A 1 94 ? 1.324 6.653 10.835 1.00 90.50 94 GLU A CA 1
ATOM 801 C C . GLU A 1 94 ? 2.222 5.412 10.993 1.00 90.50 94 GLU A C 1
ATOM 803 O O . GLU A 1 94 ? 3.234 5.263 10.303 1.00 90.50 94 GLU A O 1
ATOM 808 N N . PHE A 1 95 ? 1.826 4.478 11.863 1.00 90.56 95 PHE A N 1
ATOM 809 C CA . PHE A 1 95 ? 2.510 3.200 12.033 1.00 90.56 95 PHE A CA 1
ATOM 810 C C . PHE A 1 95 ? 2.609 2.411 10.718 1.00 90.56 95 PHE A C 1
ATOM 812 O O . PHE A 1 95 ? 3.690 1.935 10.381 1.00 90.56 95 PHE A O 1
ATOM 819 N N . ILE A 1 96 ? 1.521 2.312 9.947 1.00 92.12 96 ILE A N 1
ATOM 820 C CA . ILE A 1 96 ? 1.503 1.580 8.674 1.00 92.12 96 ILE A CA 1
ATOM 821 C C . ILE A 1 96 ? 2.421 2.264 7.657 1.00 92.12 96 ILE A C 1
ATOM 823 O O . ILE A 1 96 ? 3.238 1.589 7.026 1.00 92.12 96 ILE A O 1
ATOM 827 N N . CYS A 1 97 ? 2.360 3.596 7.552 1.00 94.12 97 CYS A N 1
ATOM 828 C CA . CYS A 1 97 ? 3.257 4.381 6.696 1.00 94.12 97 CYS A CA 1
ATOM 829 C C . CYS A 1 97 ? 4.728 4.096 7.026 1.00 94.12 97 CYS A C 1
ATOM 831 O O . CYS A 1 97 ? 5.537 3.793 6.143 1.00 94.12 97 CYS A O 1
ATOM 833 N N . ARG A 1 98 ? 5.069 4.132 8.320 1.00 94.38 98 ARG A N 1
ATOM 834 C CA . ARG A 1 98 ? 6.425 3.872 8.807 1.00 94.38 98 ARG A CA 1
ATOM 835 C C . ARG A 1 98 ? 6.883 2.450 8.499 1.00 94.38 98 ARG A C 1
ATOM 837 O O . ARG A 1 98 ? 7.999 2.271 8.015 1.00 94.38 98 ARG A O 1
ATOM 844 N N . GLU A 1 99 ? 6.051 1.444 8.756 1.00 94.44 99 GLU A N 1
ATOM 845 C CA . GLU A 1 99 ? 6.419 0.046 8.519 1.00 94.44 99 GLU A CA 1
ATOM 846 C C . GLU A 1 99 ? 6.582 -0.262 7.026 1.00 94.44 99 GLU A C 1
ATOM 848 O O . GLU A 1 99 ? 7.575 -0.882 6.639 1.00 94.44 99 GLU A O 1
ATOM 853 N N . VAL A 1 100 ? 5.691 0.234 6.160 1.00 95.88 100 VAL A N 1
ATOM 854 C CA . VAL A 1 100 ? 5.849 0.096 4.701 1.00 95.88 100 VAL A CA 1
ATOM 855 C C . VAL A 1 100 ? 7.132 0.781 4.225 1.00 95.88 100 VAL A C 1
ATOM 857 O O . VAL A 1 100 ? 7.916 0.175 3.489 1.00 95.88 100 VAL A O 1
ATOM 860 N N . GLY A 1 101 ? 7.405 2.002 4.697 1.00 95.81 101 GLY A N 1
ATOM 861 C CA . GLY A 1 101 ? 8.652 2.710 4.402 1.00 95.81 101 GLY A CA 1
ATOM 862 C C . GLY A 1 101 ? 9.895 1.927 4.841 1.00 95.81 101 GLY A C 1
ATOM 863 O O . GLY A 1 101 ? 10.841 1.770 4.064 1.00 95.81 101 GLY A O 1
ATOM 864 N N . ASN A 1 102 ? 9.877 1.363 6.051 1.00 95.81 102 ASN A N 1
ATOM 865 C CA . ASN A 1 102 ? 10.956 0.528 6.579 1.00 95.81 102 ASN A CA 1
ATOM 866 C C . ASN A 1 102 ? 11.173 -0.737 5.740 1.00 95.81 102 ASN A C 1
ATOM 868 O O . ASN A 1 102 ? 12.316 -1.072 5.427 1.00 95.81 102 ASN A O 1
ATOM 872 N N . ILE A 1 103 ? 10.101 -1.430 5.340 1.00 95.56 103 ILE A N 1
ATOM 873 C CA . ILE A 1 103 ? 10.183 -2.625 4.487 1.00 95.56 103 ILE A CA 1
ATOM 874 C C . ILE A 1 103 ? 10.865 -2.287 3.155 1.00 95.56 103 ILE A C 1
ATOM 876 O O . ILE A 1 103 ? 11.787 -2.994 2.742 1.00 95.56 103 ILE A O 1
ATOM 880 N N . LEU A 1 104 ? 10.453 -1.198 2.500 1.00 94.19 104 LEU A N 1
ATOM 881 C CA . LEU A 1 104 ? 11.017 -0.762 1.218 1.00 94.19 104 LEU A CA 1
ATOM 882 C C . LEU A 1 104 ? 12.487 -0.344 1.350 1.00 94.19 104 LEU A C 1
ATOM 884 O O . LEU A 1 104 ? 13.328 -0.772 0.553 1.00 94.19 104 LEU A O 1
ATOM 888 N N . LYS A 1 105 ? 12.821 0.416 2.399 1.00 92.81 105 LYS A N 1
ATOM 889 C CA . LYS A 1 105 ? 14.197 0.832 2.701 1.00 92.81 105 LYS A CA 1
ATOM 890 C C . LYS A 1 105 ? 15.110 -0.366 2.958 1.00 92.81 105 LYS A C 1
ATOM 892 O O . LYS A 1 105 ? 16.199 -0.434 2.392 1.00 92.81 105 LYS A O 1
ATOM 897 N N . ASN A 1 106 ? 14.662 -1.332 3.758 1.00 93.62 106 ASN A N 1
ATOM 898 C CA . ASN A 1 106 ? 15.428 -2.541 4.080 1.00 93.62 106 ASN A CA 1
ATOM 899 C C . ASN A 1 106 ? 15.676 -3.431 2.854 1.00 93.62 106 ASN A C 1
ATOM 901 O O . ASN A 1 106 ? 16.640 -4.191 2.828 1.00 93.62 106 ASN A O 1
ATOM 905 N N . LYS A 1 107 ? 14.834 -3.321 1.822 1.00 90.88 107 LYS A N 1
ATOM 906 C CA . LYS A 1 107 ? 15.030 -3.981 0.524 1.00 90.88 107 LYS A CA 1
ATOM 907 C C . LYS A 1 107 ? 15.935 -3.212 -0.436 1.00 90.88 107 LYS A C 1
ATOM 909 O O . LYS A 1 107 ? 16.190 -3.698 -1.533 1.00 90.88 107 LYS A O 1
ATOM 914 N N . GLY A 1 108 ? 16.402 -2.025 -0.057 1.00 89.50 108 GLY A N 1
ATOM 915 C CA . GLY A 1 108 ? 17.240 -1.186 -0.908 1.00 89.50 108 GLY A CA 1
ATOM 916 C C . GLY A 1 108 ? 16.493 -0.553 -2.084 1.00 89.50 108 GLY A C 1
ATOM 917 O O . GLY A 1 108 ? 17.133 -0.178 -3.065 1.00 89.50 108 GLY A O 1
ATOM 918 N N . VAL A 1 109 ? 15.162 -0.429 -2.010 1.00 89.31 109 VAL A N 1
ATOM 919 C CA . VAL A 1 109 ? 14.377 0.252 -3.049 1.00 89.31 109 VAL A CA 1
ATOM 920 C C . VAL A 1 109 ? 14.679 1.753 -2.993 1.00 89.31 109 VAL A C 1
ATOM 922 O O . VAL A 1 109 ? 14.431 2.404 -1.980 1.00 89.31 109 VAL A O 1
ATOM 925 N N . LYS A 1 110 ? 15.237 2.302 -4.080 1.00 88.06 110 LYS A N 1
ATOM 926 C CA . LYS A 1 110 ? 15.606 3.722 -4.203 1.00 88.06 110 LYS A CA 1
ATOM 927 C C . LYS A 1 110 ? 14.585 4.469 -5.059 1.00 88.06 110 LYS A C 1
ATOM 929 O O . LYS A 1 110 ? 14.707 4.489 -6.281 1.00 88.06 110 LYS A O 1
ATOM 934 N N . CYS A 1 111 ? 13.585 5.064 -4.424 1.00 88.75 111 CYS A N 1
ATOM 935 C CA . CYS A 1 111 ? 12.532 5.845 -5.075 1.00 88.75 111 CYS A CA 1
ATOM 936 C C . CYS A 1 111 ? 11.952 6.875 -4.100 1.00 88.75 111 CYS A C 1
ATOM 938 O O . CYS A 1 111 ? 12.168 6.769 -2.890 1.00 88.75 111 CYS A O 1
ATOM 940 N N . ASN A 1 112 ? 11.170 7.828 -4.608 1.00 93.06 112 ASN A N 1
ATOM 941 C CA . ASN A 1 112 ? 10.367 8.684 -3.737 1.00 93.06 112 ASN A CA 1
ATOM 942 C C . ASN A 1 112 ? 9.159 7.888 -3.239 1.00 93.06 112 ASN A C 1
ATOM 944 O O . ASN A 1 112 ? 8.518 7.176 -4.018 1.00 93.06 112 ASN A O 1
ATOM 948 N N . LEU A 1 113 ? 8.869 7.992 -1.944 1.00 94.25 113 LEU A N 1
ATOM 949 C CA . LEU A 1 113 ? 7.760 7.303 -1.291 1.00 94.25 113 LEU A CA 1
ATOM 950 C C . LEU A 1 113 ? 6.750 8.337 -0.813 1.00 94.25 113 LEU A C 1
ATOM 952 O O . LEU A 1 113 ? 7.118 9.242 -0.069 1.00 94.25 113 LEU A O 1
ATOM 956 N N . ASN A 1 114 ? 5.494 8.172 -1.215 1.00 95.25 114 ASN A N 1
ATOM 957 C CA . ASN A 1 114 ? 4.385 9.010 -0.775 1.00 95.25 114 ASN A CA 1
ATOM 958 C C . ASN A 1 114 ? 3.245 8.122 -0.269 1.00 95.25 114 ASN A C 1
ATOM 960 O O . ASN A 1 114 ? 3.007 7.050 -0.828 1.00 95.25 114 ASN A O 1
ATOM 964 N N . PHE A 1 115 ? 2.552 8.575 0.772 1.00 96.12 115 PHE A N 1
ATOM 965 C CA . PHE A 1 115 ? 1.457 7.856 1.421 1.00 96.12 115 PHE A CA 1
ATOM 966 C C . PHE A 1 115 ? 0.240 8.772 1.518 1.00 96.12 115 PHE A C 1
ATOM 968 O O . PHE A 1 115 ? 0.381 9.928 1.914 1.00 96.12 115 PHE A O 1
ATOM 975 N N . PHE A 1 116 ? -0.933 8.250 1.171 1.00 94.88 116 PHE A N 1
ATOM 976 C CA . PHE A 1 116 ? -2.187 8.994 1.120 1.00 94.88 116 PHE A CA 1
ATOM 977 C C . PHE A 1 116 ? -3.334 8.134 1.665 1.00 94.88 116 PHE A C 1
ATOM 979 O O . PHE A 1 116 ? -3.436 6.951 1.346 1.00 94.88 116 PHE A O 1
ATOM 986 N N . GLU A 1 117 ? -4.224 8.731 2.457 1.00 89.12 117 GLU A N 1
ATOM 987 C CA . GLU A 1 117 ? -5.381 8.043 3.055 1.00 89.12 117 GLU A CA 1
ATOM 988 C C . GLU A 1 117 ? -6.461 7.660 2.025 1.00 89.12 117 GLU A C 1
ATOM 990 O O . GLU A 1 117 ? -7.187 6.691 2.211 1.00 89.12 117 GLU A O 1
ATOM 995 N N . GLY A 1 118 ? -6.545 8.364 0.896 1.00 79.94 118 GLY A N 1
ATOM 996 C CA . GLY A 1 118 ? -7.498 8.079 -0.176 1.00 79.94 118 GLY A CA 1
ATOM 997 C C . GLY A 1 118 ? -6.995 8.597 -1.516 1.00 79.94 118 GLY A C 1
ATOM 998 O O . GLY A 1 118 ? -6.011 9.337 -1.562 1.00 79.94 118 GLY A O 1
ATOM 999 N N . GLU A 1 119 ? -7.640 8.194 -2.613 1.00 68.44 119 GLU A N 1
ATOM 1000 C CA . GLU A 1 119 ? -7.316 8.746 -3.933 1.00 68.44 119 GLU A CA 1
ATOM 1001 C C . GLU A 1 119 ? -7.567 10.263 -3.913 1.00 68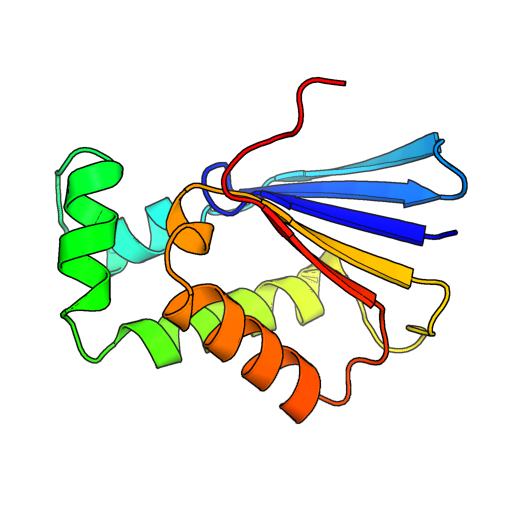.44 119 GLU A C 1
ATOM 1003 O O . GLU A 1 119 ? -8.666 10.716 -3.586 1.00 68.44 119 GLU A O 1
ATOM 1008 N N . GLU A 1 120 ? -6.546 11.061 -4.246 1.00 54.88 120 GLU A N 1
ATOM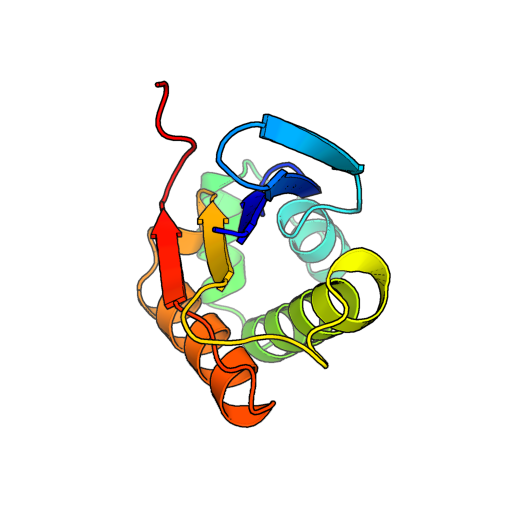 1009 C CA . GLU A 1 120 ? -6.777 12.458 -4.605 1.00 54.88 120 GLU A CA 1
ATOM 1010 C C . GLU A 1 120 ? -7.665 12.445 -5.852 1.00 54.88 120 GLU A C 1
ATOM 1012 O O . GLU A 1 120 ? -7.228 12.026 -6.926 1.00 54.88 120 GLU A O 1
ATOM 1017 N N . TYR A 1 121 ? -8.922 12.861 -5.697 1.00 46.03 121 TYR A N 1
ATOM 1018 C CA . TYR A 1 121 ? -9.788 13.188 -6.821 1.00 46.03 121 TYR A CA 1
ATOM 1019 C C . TYR A 1 121 ? -9.190 14.416 -7.523 1.00 46.03 121 TYR A C 1
ATOM 1021 O O . TYR A 1 121 ? -9.510 15.552 -7.173 1.00 46.03 121 TYR A O 1
ATOM 1029 N N . LEU A 1 122 ? -8.280 14.181 -8.468 1.00 38.38 122 LEU A N 1
ATOM 1030 C CA . LEU A 1 122 ? -7.857 15.154 -9.475 1.00 38.38 122 LEU A CA 1
ATOM 1031 C C . LEU A 1 122 ? -8.503 14.805 -10.813 1.00 38.38 122 LEU A C 1
ATOM 1033 O O . LEU A 1 122 ? -8.331 13.648 -11.262 1.00 38.38 122 LEU A O 1
#

Secondary structure (DSSP, 8-state):
-EEEEEETTTTEEEEEETTEEEEEEE---HHHHHHHHH---S-HHHHHHHHHTSTTHHHHHHHHHHHHIIIII-GGG--TTEEEEEESGGGGSHHHHHHHHHHHHHTT--SEEEEESS----

Foldseek 3Di:
DWEWEAEQQFQKIFIDDPNHTDDIDHDQHLQNVLCVVPVPPDPPVVSLVVSVPDPCVLVSLLVVVVCCCPPPNVQPPAAQVYEYEYEAQNLVDVVSLVSNVVSCVVVVRHYHYHYYHHDDPD

pLDDT: mean 89.02, std 8.78, range [38.38, 96.12]

Sequence (122 aa):
MKDYKINFDLGKIEYFDNNCLIQVYKFISFYDICEMVFAFHLPPDELITNVIFKEKINSMLKCYIDRLLYVFINPTHFTEKVNLQFYGSFFSYEFICREVGNILKNKGVKCNLNFFEGEEYL

Organism: Streptococcus pneumoniae (strain ATCC BAA-255 / R6) (NCBI:txid171101)

Radius of gyration: 14.07 Å; chains: 1; bounding box: 34×29×37 Å